Protein AF-A0A139SQ33-F1 (afdb_monomer_lite)

Organism: NCBI:txid1548207

InterPro domains:
  IPR006597 Sel1-like repeat [PF08238] (18-48)
  IPR006597 Sel1-like repeat [PF08238] (69-92)
  IPR006597 Sel1-like repeat [PF08238] (93-125)
  IPR006597 Sel1-like repeat [SM00671] (14-50)
  IPR006597 Sel1-like repeat [SM00671] (52-92)
  IPR006597 Sel1-like repeat [SM00671] (93-128)
  IPR011990 Tetratricopeptide-like helical domain superfamily [G3DSA:1.25.40.10] (5-143)
  IPR050767 Sel1/AlgK [PTHR11102] (9-126)

pLDDT: mean 74.11, std 20.35, range [30.14, 95.94]

Foldseek 3Di:
DDPPPLVPPDPPALVSLVVVLVCQVVPPPPDDDDPVVNLVSLCCSCPVHVDLVSLQVLLLVLLVCLLVVPPPQLVSQLSSLVSLVSNLVVLDLVSLQVNLLCLCVVRSHDNDNVSSVVSNVSSVVSPNDDDPVNSVVVCVVAPSSRDDSVPVVPPD

Radius of gyration: 16.53 Å; chains: 1; bounding box: 53×35×36 Å

Secondary structure (DSSP, 8-state):
-----GGGSS-SSHHHHHHHHHHHHS-TTT----HHHHHHHHHHHHHHS--HHHHHHHHHHHHHHHHTT-S-HHHHHHHHHHHHHHHHHTT-HHHHHHHHHHHHTTSSS---HHHHHHHHHHHHHTT----HHHHHHHHHHS-GGG--SSSTT---

Sequence (156 aa):
MLEQDPAKADNGTGKGFYRLGEFFENGLDSLKPDLREAIHWYRKAATQHNHLHAQLTLGLIYLAEVKRGVTGSASNYAEAARWLRKAADQGHPEAQVLLAVMHLEGLGVRESESEAEAWLEKANQDGLAVSKDALRERLQITPFRDWDFAQWRVWR

Structure (mmCIF, N/CA/C/O backbone):
data_AF-A0A139SQ33-F1
#
_entry.id   AF-A0A139SQ33-F1
#
loop_
_atom_site.group_PDB
_atom_site.id
_atom_site.type_symbol
_atom_site.label_atom_id
_atom_site.label_alt_id
_atom_site.label_comp_id
_atom_site.label_asym_id
_atom_site.label_entity_id
_atom_site.label_seq_id
_atom_site.pdbx_PDB_ins_code
_atom_site.Cartn_x
_atom_site.Cartn_y
_atom_site.Cartn_z
_atom_site.occupancy
_atom_site.B_iso_or_equiv
_atom_site.auth_seq_id
_atom_site.auth_comp_id
_atom_site.auth_asym_id
_atom_site.auth_atom_id
_atom_site.pdbx_PDB_model_num
ATOM 1 N N . MET A 1 1 ? 37.160 -10.752 -21.288 1.00 33.88 1 MET A N 1
ATOM 2 C CA . MET A 1 1 ? 36.526 -9.826 -20.331 1.00 33.88 1 MET A CA 1
ATOM 3 C C . MET A 1 1 ? 35.030 -10.040 -20.488 1.00 33.88 1 MET A C 1
ATOM 5 O O . MET A 1 1 ? 34.465 -9.584 -21.466 1.00 33.88 1 MET A O 1
ATOM 9 N N . LEU A 1 2 ? 34.463 -10.940 -19.682 1.00 34.47 2 LEU A N 1
ATOM 10 C CA . LEU A 1 2 ? 33.071 -11.377 -19.808 1.00 34.47 2 LEU A CA 1
ATOM 11 C C . LEU A 1 2 ? 32.197 -10.364 -19.070 1.00 34.47 2 LEU A C 1
ATOM 13 O O . LEU A 1 2 ? 32.254 -10.303 -17.844 1.00 34.47 2 LEU A O 1
ATOM 17 N N . 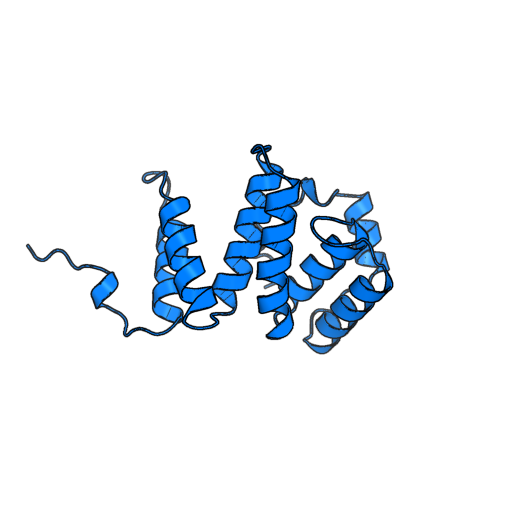GLU A 1 3 ? 31.428 -9.572 -19.815 1.00 39.34 3 GLU A N 1
ATOM 18 C CA . GLU A 1 3 ? 30.254 -8.878 -19.289 1.00 39.34 3 GLU A CA 1
ATOM 19 C C . GLU A 1 3 ? 29.314 -9.949 -18.724 1.00 39.34 3 GLU A C 1
ATOM 21 O O . GLU A 1 3 ? 28.663 -10.688 -19.465 1.00 39.34 3 GLU A O 1
ATOM 26 N N . GLN A 1 4 ? 29.318 -10.116 -17.400 1.00 36.12 4 GLN A N 1
ATOM 27 C CA . GLN A 1 4 ? 28.342 -10.963 -16.731 1.00 36.12 4 GLN A CA 1
ATOM 28 C C . GLN A 1 4 ? 27.029 -10.195 -16.695 1.00 36.12 4 GLN A C 1
ATOM 30 O O . GLN A 1 4 ? 26.745 -9.466 -15.753 1.00 36.12 4 GLN A O 1
ATOM 35 N N . ASP A 1 5 ? 26.274 -10.330 -17.780 1.00 42.00 5 ASP A N 1
ATOM 36 C CA . ASP A 1 5 ? 24.894 -9.888 -17.896 1.00 42.00 5 ASP A CA 1
ATOM 37 C C . ASP A 1 5 ? 24.080 -10.469 -16.718 1.00 42.00 5 ASP A C 1
ATOM 39 O O . ASP A 1 5 ? 23.868 -11.690 -16.667 1.00 42.00 5 ASP A O 1
ATOM 43 N N . PRO A 1 6 ? 23.643 -9.650 -15.740 1.00 43.59 6 PRO A N 1
ATOM 44 C CA . PRO A 1 6 ? 22.887 -10.137 -14.588 1.00 43.59 6 PRO A CA 1
ATOM 45 C C . PRO A 1 6 ? 21.528 -10.727 -15.001 1.00 43.59 6 PRO A C 1
ATOM 47 O O . PRO A 1 6 ? 20.922 -11.453 -14.213 1.00 43.59 6 PRO A O 1
ATOM 50 N N . ALA A 1 7 ? 21.077 -10.506 -16.247 1.00 39.41 7 ALA A N 1
ATOM 51 C CA . ALA A 1 7 ? 19.903 -11.162 -16.818 1.00 39.41 7 ALA A CA 1
ATOM 52 C C . ALA A 1 7 ? 20.102 -12.667 -17.082 1.00 39.41 7 ALA A C 1
ATOM 54 O O . ALA A 1 7 ? 19.120 -13.393 -17.247 1.00 39.41 7 ALA A O 1
ATOM 55 N N . LYS A 1 8 ? 21.348 -13.163 -17.114 1.00 40.50 8 LYS A N 1
ATOM 56 C CA . LYS A 1 8 ? 21.648 -14.586 -17.354 1.00 40.50 8 LYS A CA 1
ATOM 57 C C . LYS A 1 8 ? 21.809 -15.430 -16.091 1.00 40.50 8 LYS A C 1
ATOM 59 O O . LYS A 1 8 ? 21.908 -16.649 -16.215 1.00 40.50 8 LYS A O 1
ATOM 64 N N . ALA A 1 9 ? 21.840 -14.829 -14.903 1.00 39.28 9 ALA A N 1
ATOM 65 C CA . ALA A 1 9 ? 22.221 -15.553 -13.690 1.00 39.28 9 ALA A CA 1
ATOM 66 C C . ALA A 1 9 ? 21.063 -16.199 -12.909 1.00 39.28 9 ALA A C 1
ATOM 68 O O . ALA A 1 9 ? 21.339 -16.999 -12.021 1.00 39.28 9 ALA A O 1
ATOM 69 N N . ASP A 1 10 ? 19.790 -15.916 -13.206 1.00 40.25 10 ASP A N 1
ATOM 70 C CA . ASP A 1 10 ? 18.694 -16.532 -12.445 1.00 40.25 10 ASP A CA 1
ATOM 71 C C . ASP A 1 10 ? 17.456 -16.766 -13.322 1.00 40.25 10 ASP A C 1
ATOM 73 O O . ASP A 1 10 ? 16.781 -15.833 -13.760 1.00 40.25 10 ASP A O 1
ATOM 77 N N . ASN A 1 11 ? 17.207 -18.048 -13.604 1.00 38.88 11 ASN A N 1
ATOM 78 C CA . ASN A 1 11 ? 16.076 -18.607 -14.346 1.00 38.88 11 ASN A CA 1
ATOM 79 C C . ASN A 1 11 ? 14.791 -17.807 -14.119 1.00 38.88 11 ASN A C 1
ATOM 81 O O . ASN A 1 11 ? 14.435 -17.621 -12.961 1.00 38.88 11 ASN A O 1
ATOM 85 N N . GLY A 1 12 ? 14.100 -17.411 -15.199 1.00 43.16 12 GLY A N 1
ATOM 86 C CA . GLY A 1 12 ? 12.843 -16.637 -15.300 1.00 43.16 12 GLY A CA 1
ATOM 87 C C . GLY A 1 12 ? 11.750 -16.867 -14.241 1.00 43.16 12 GLY A C 1
ATOM 88 O O . GLY A 1 12 ? 10.622 -17.234 -14.556 1.00 43.16 12 GLY A O 1
ATOM 89 N N . THR A 1 13 ? 12.075 -16.596 -12.986 1.00 43.56 13 THR A N 1
ATOM 90 C CA . THR A 1 13 ? 11.257 -16.760 -11.790 1.00 43.56 13 THR A CA 1
ATOM 91 C C . THR A 1 13 ? 11.201 -15.389 -11.128 1.00 43.56 13 THR A C 1
ATOM 93 O O . THR A 1 13 ? 12.203 -14.676 -11.107 1.00 43.56 13 THR A O 1
ATOM 96 N N . GLY A 1 14 ? 10.057 -14.994 -10.563 1.00 45.03 14 GLY A N 1
ATOM 97 C CA . GLY A 1 14 ? 9.850 -13.632 -10.042 1.00 45.03 14 GLY A CA 1
ATOM 98 C C . GLY A 1 14 ? 10.897 -13.133 -9.024 1.00 45.03 14 GLY A C 1
ATOM 99 O O . GLY A 1 14 ? 11.076 -11.925 -8.891 1.00 45.03 14 GLY A O 1
ATOM 100 N N . LYS A 1 15 ? 11.667 -14.039 -8.403 1.00 44.00 15 LYS A N 1
ATOM 101 C CA . LYS A 1 15 ? 12.825 -13.731 -7.546 1.00 44.00 15 LYS A CA 1
ATOM 102 C C . LYS A 1 15 ? 13.975 -13.021 -8.281 1.00 44.00 15 LYS A C 1
ATOM 104 O O . LYS A 1 15 ? 14.611 -12.158 -7.686 1.00 44.00 15 LYS A O 1
ATOM 109 N N . GLY A 1 16 ? 14.224 -13.337 -9.555 1.00 45.81 16 GLY A N 1
ATOM 110 C CA . GLY A 1 16 ? 15.268 -12.687 -10.361 1.00 45.81 16 GLY A CA 1
ATOM 111 C C . GLY A 1 16 ? 14.925 -11.230 -10.677 1.00 45.81 16 GLY A C 1
ATOM 112 O O . GLY A 1 16 ? 15.758 -10.342 -10.525 1.00 45.81 16 GLY A O 1
ATOM 113 N N . PHE A 1 17 ? 13.658 -10.955 -11.001 1.00 49.19 17 PHE A N 1
ATOM 114 C CA . PHE A 1 17 ? 13.188 -9.585 -11.221 1.00 49.19 17 PHE A CA 1
ATOM 115 C C . PHE A 1 17 ? 13.076 -8.768 -9.928 1.00 49.19 17 PHE A C 1
ATOM 117 O O . PHE A 1 17 ? 13.302 -7.563 -9.954 1.00 49.19 17 PHE A O 1
ATOM 124 N N . TYR A 1 18 ? 12.777 -9.414 -8.797 1.00 49.72 18 TYR A N 1
ATOM 125 C CA . TYR A 1 18 ? 12.839 -8.780 -7.480 1.00 49.72 18 TYR A CA 1
ATOM 126 C C . TYR A 1 18 ? 14.266 -8.365 -7.109 1.00 49.72 18 TYR A C 1
ATOM 128 O O . TYR A 1 18 ? 14.468 -7.221 -6.722 1.00 49.72 18 TYR A O 1
ATOM 136 N N . ARG A 1 19 ? 15.264 -9.238 -7.318 1.00 50.50 19 ARG A N 1
ATOM 137 C CA . ARG A 1 19 ? 16.676 -8.879 -7.107 1.00 50.50 19 ARG A CA 1
ATOM 138 C C . ARG A 1 19 ? 17.162 -7.795 -8.061 1.00 50.50 19 ARG A C 1
ATOM 140 O O . ARG A 1 19 ? 17.966 -6.980 -7.643 1.00 50.50 19 ARG A O 1
ATOM 147 N N . LEU A 1 20 ? 16.681 -7.751 -9.307 1.00 48.12 20 LEU A N 1
ATOM 148 C CA . LEU A 1 20 ? 16.969 -6.635 -10.222 1.00 48.12 20 LEU A CA 1
ATOM 149 C C . LEU A 1 20 ? 16.395 -5.321 -9.683 1.00 48.12 20 LEU A C 1
ATOM 151 O O . LEU A 1 20 ? 17.072 -4.300 -9.680 1.00 48.12 20 LEU A O 1
ATOM 155 N N . GLY A 1 21 ? 15.177 -5.365 -9.158 1.00 51.50 21 GLY A N 1
ATOM 156 C CA . GLY A 1 21 ? 14.569 -4.251 -8.455 1.00 51.50 21 GLY A CA 1
ATOM 157 C C . GLY A 1 21 ? 15.358 -3.779 -7.228 1.00 51.50 21 GLY A C 1
ATOM 158 O O . GLY A 1 21 ? 15.663 -2.594 -7.117 1.00 51.50 21 GLY A O 1
ATOM 159 N N . GLU A 1 22 ? 15.749 -4.706 -6.349 1.00 51.41 22 GLU A N 1
ATOM 160 C CA . GLU A 1 22 ? 16.613 -4.432 -5.192 1.00 51.41 22 GLU A CA 1
ATOM 161 C C . GLU A 1 22 ? 18.012 -3.956 -5.605 1.00 51.41 22 GLU A C 1
ATOM 163 O O . GLU A 1 22 ? 18.629 -3.176 -4.888 1.00 51.41 22 GLU A O 1
ATOM 168 N N . PHE A 1 23 ? 18.530 -4.408 -6.747 1.00 45.62 23 PHE A N 1
ATOM 169 C CA . PHE A 1 23 ? 19.819 -3.987 -7.293 1.00 45.62 23 PHE A CA 1
ATOM 170 C C . PHE A 1 23 ? 19.785 -2.520 -7.743 1.00 45.62 23 PHE A C 1
ATOM 172 O O . PHE A 1 23 ? 20.746 -1.790 -7.515 1.00 45.62 23 PHE A O 1
ATOM 179 N N . PHE A 1 24 ? 18.661 -2.058 -8.300 1.00 43.31 24 PHE A N 1
ATOM 180 C CA . PHE A 1 24 ? 18.456 -0.642 -8.617 1.00 43.31 24 PHE A CA 1
ATOM 181 C C . PHE A 1 24 ? 18.056 0.202 -7.392 1.00 43.31 24 PHE A C 1
ATOM 183 O O . PHE A 1 24 ? 18.358 1.393 -7.361 1.00 43.31 24 PHE A O 1
ATOM 190 N N . GLU A 1 25 ? 17.423 -0.391 -6.373 1.00 42.22 25 GLU A N 1
ATOM 191 C CA . GLU A 1 25 ? 17.067 0.281 -5.110 1.00 42.22 25 GLU A CA 1
ATOM 192 C C . GLU A 1 25 ? 18.274 0.457 -4.166 1.00 42.22 25 GLU A C 1
ATOM 194 O O . GLU A 1 25 ? 18.426 1.511 -3.552 1.00 42.22 25 GLU A O 1
ATOM 199 N N . ASN A 1 26 ? 19.167 -0.538 -4.080 1.00 41.38 26 ASN A N 1
ATOM 200 C CA . ASN A 1 26 ? 20.345 -0.543 -3.197 1.00 41.38 26 ASN A CA 1
ATOM 201 C C . ASN A 1 26 ? 21.640 -0.057 -3.891 1.00 41.38 26 ASN A C 1
ATOM 203 O O . ASN A 1 26 ? 22.734 -0.196 -3.337 1.00 41.38 26 ASN A O 1
ATOM 207 N N . GLY A 1 27 ? 21.542 0.525 -5.092 1.00 38.06 27 GLY A N 1
ATOM 208 C CA . GLY A 1 27 ? 22.647 1.152 -5.822 1.00 38.06 27 GLY A CA 1
ATOM 209 C C . GLY A 1 27 ? 23.137 2.455 -5.174 1.00 38.0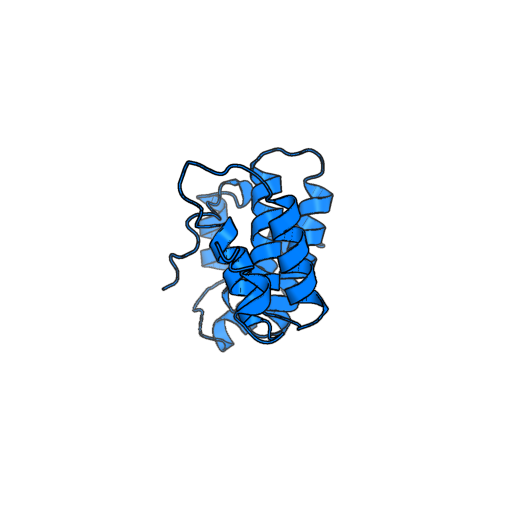6 27 GLY A C 1
ATOM 210 O O . GLY A 1 27 ? 22.883 3.541 -5.686 1.00 38.06 27 GLY A O 1
ATOM 211 N N . LEU A 1 28 ? 23.833 2.315 -4.041 1.00 35.62 28 LEU A N 1
ATOM 212 C CA . LEU A 1 28 ? 24.775 3.238 -3.391 1.00 35.62 28 LEU A CA 1
ATOM 213 C C . LEU A 1 28 ? 25.203 4.456 -4.231 1.00 35.62 28 LEU A C 1
ATOM 215 O O . LEU A 1 28 ? 26.054 4.310 -5.104 1.00 35.62 28 LEU A O 1
ATOM 219 N N . ASP A 1 29 ? 24.663 5.639 -3.913 1.00 37.31 29 ASP A N 1
ATOM 220 C CA . ASP A 1 29 ? 25.238 7.005 -4.037 1.00 37.31 29 ASP A CA 1
ATOM 221 C C . ASP A 1 29 ? 25.994 7.426 -5.326 1.00 37.31 29 ASP A C 1
ATOM 223 O O . ASP A 1 29 ? 26.532 8.527 -5.414 1.00 37.31 29 ASP A O 1
ATOM 227 N N . SER A 1 30 ? 25.994 6.596 -6.369 1.00 35.41 30 SER A N 1
ATOM 228 C CA . SER A 1 30 ? 26.862 6.718 -7.551 1.00 35.41 30 SER A CA 1
ATOM 229 C C . SER A 1 30 ? 26.102 6.518 -8.865 1.00 35.41 30 SER A C 1
ATOM 231 O O . SER A 1 30 ? 26.634 6.814 -9.929 1.00 35.41 30 SER A O 1
ATOM 233 N N . LEU A 1 31 ? 24.860 6.020 -8.812 1.00 38.72 31 LEU A N 1
ATOM 234 C CA . LEU A 1 31 ? 24.058 5.652 -9.985 1.00 38.72 31 LEU A CA 1
ATOM 235 C C . LEU A 1 31 ? 22.580 6.052 -9.808 1.00 38.72 31 LEU A C 1
ATOM 237 O O . LEU A 1 31 ? 21.664 5.240 -9.871 1.00 38.72 31 LEU A O 1
ATOM 241 N N . LYS A 1 32 ? 22.319 7.349 -9.631 1.00 47.41 32 LYS A N 1
ATOM 242 C CA . LYS A 1 32 ? 21.073 7.941 -10.158 1.00 47.41 32 LYS A CA 1
ATOM 243 C C . LYS A 1 32 ? 21.170 7.863 -11.699 1.00 47.41 32 LYS A C 1
ATOM 245 O O . LYS A 1 32 ? 22.249 8.198 -12.180 1.00 47.41 32 LYS A O 1
ATOM 250 N N . PRO A 1 33 ? 20.129 7.614 -12.520 1.00 49.19 33 PRO A N 1
ATOM 251 C CA . PRO A 1 33 ? 18.777 7.128 -12.241 1.00 49.19 33 PRO A CA 1
ATOM 252 C C . PRO A 1 33 ? 18.201 6.255 -13.388 1.00 49.19 33 PRO A C 1
ATOM 254 O O . PRO A 1 33 ? 18.030 6.740 -14.503 1.00 49.19 33 PRO A O 1
ATOM 257 N N . ASP A 1 34 ? 17.716 5.045 -13.126 1.00 64.50 34 ASP A N 1
ATOM 258 C CA . ASP A 1 34 ? 16.653 4.538 -14.003 1.00 64.50 34 ASP A CA 1
ATOM 259 C C . ASP A 1 34 ? 15.533 3.891 -13.207 1.00 64.50 34 ASP A C 1
ATOM 261 O O . ASP A 1 34 ? 15.205 2.717 -13.323 1.00 64.50 34 ASP A O 1
ATOM 265 N N . LEU A 1 35 ? 14.913 4.718 -12.358 1.00 68.12 35 LEU A N 1
ATOM 266 C CA . LEU A 1 35 ? 13.642 4.386 -11.721 1.00 68.12 35 LEU A CA 1
ATOM 267 C C . LEU A 1 35 ? 12.613 3.932 -12.771 1.00 68.12 35 LEU A C 1
ATOM 269 O O . LEU A 1 35 ? 11.777 3.091 -12.465 1.00 68.12 35 LEU A O 1
ATOM 273 N N . ARG A 1 36 ? 12.687 4.437 -14.013 1.00 73.31 36 ARG A N 1
ATOM 274 C CA . ARG A 1 36 ? 11.813 3.985 -15.102 1.00 73.31 36 ARG A CA 1
ATOM 275 C C . ARG A 1 36 ? 12.144 2.559 -15.525 1.00 73.31 36 ARG A C 1
ATOM 277 O O . ARG A 1 36 ? 11.218 1.766 -15.669 1.00 73.31 36 ARG A O 1
ATOM 284 N N . GLU A 1 37 ? 13.422 2.219 -15.651 1.00 73.56 37 GLU A N 1
ATOM 285 C CA . GLU A 1 37 ? 13.870 0.846 -15.911 1.00 73.56 37 GLU A CA 1
ATOM 286 C C . GLU A 1 37 ? 13.514 -0.100 -14.750 1.00 73.56 37 GLU A C 1
ATOM 288 O O . GLU A 1 37 ? 12.980 -1.188 -14.963 1.00 73.56 37 GLU A O 1
ATOM 293 N N . ALA A 1 38 ? 13.690 0.329 -13.498 1.00 73.50 38 ALA A N 1
ATOM 294 C CA . ALA A 1 38 ? 13.267 -0.445 -12.332 1.00 73.50 38 ALA A CA 1
ATOM 295 C C . ALA A 1 38 ? 11.743 -0.674 -12.331 1.00 73.50 38 ALA A C 1
ATOM 297 O O . ALA A 1 38 ? 11.286 -1.807 -12.174 1.00 73.50 38 ALA A O 1
ATOM 298 N N . ILE A 1 39 ? 10.940 0.369 -12.587 1.00 80.31 39 ILE A N 1
ATOM 299 C CA . ILE A 1 39 ? 9.482 0.256 -12.759 1.00 80.31 39 ILE A CA 1
ATOM 300 C C . ILE A 1 39 ? 9.148 -0.696 -13.913 1.00 80.31 39 ILE A C 1
ATOM 302 O O . ILE A 1 39 ? 8.203 -1.478 -13.792 1.00 80.31 39 ILE A O 1
ATOM 306 N N . HIS A 1 40 ? 9.900 -0.667 -15.016 1.00 81.19 40 HIS A N 1
ATOM 307 C CA . HIS A 1 40 ? 9.711 -1.577 -16.144 1.00 81.19 40 HIS A CA 1
ATOM 308 C C . HIS A 1 40 ? 9.868 -3.041 -15.709 1.00 81.19 40 HIS A C 1
ATOM 310 O O . HIS A 1 40 ? 8.956 -3.851 -15.918 1.00 81.19 40 HIS A O 1
ATOM 316 N N . TRP A 1 41 ? 10.968 -3.376 -15.029 1.00 77.62 41 TRP A N 1
ATOM 317 C CA . TRP A 1 41 ? 11.226 -4.735 -14.548 1.00 77.62 41 TRP A CA 1
ATOM 318 C C . TRP A 1 41 ? 10.255 -5.171 -13.452 1.00 77.62 41 TRP A C 1
ATOM 320 O O . TRP A 1 41 ? 9.728 -6.287 -13.513 1.00 77.62 41 TRP A O 1
ATOM 330 N N . TYR A 1 42 ? 9.922 -4.289 -12.507 1.00 79.75 42 TYR A N 1
ATOM 331 C CA . TYR A 1 42 ? 8.902 -4.572 -11.502 1.00 79.75 42 TYR A CA 1
ATOM 332 C C . TYR A 1 42 ? 7.532 -4.811 -12.136 1.00 79.75 42 TYR A C 1
ATOM 334 O O . TYR A 1 42 ? 6.853 -5.767 -11.766 1.00 79.75 42 TYR A O 1
ATOM 342 N N . ARG A 1 43 ? 7.125 -4.014 -13.136 1.00 85.44 43 ARG A N 1
ATOM 343 C CA . ARG A 1 43 ? 5.870 -4.237 -13.874 1.00 85.44 43 ARG A CA 1
ATOM 344 C C . ARG A 1 43 ? 5.882 -5.588 -14.563 1.00 85.44 43 ARG A C 1
ATOM 346 O O . ARG A 1 43 ? 4.883 -6.304 -14.493 1.00 85.44 43 ARG A O 1
ATOM 353 N N . LYS A 1 44 ? 6.994 -5.971 -15.187 1.00 84.81 44 LYS A N 1
ATOM 354 C CA . LYS A 1 44 ? 7.137 -7.288 -15.814 1.00 84.81 44 LYS A CA 1
ATOM 355 C C . LYS A 1 44 ? 6.982 -8.413 -14.788 1.00 84.81 44 LYS A C 1
ATOM 357 O O . LYS A 1 44 ? 6.159 -9.300 -14.987 1.00 84.81 44 LYS A O 1
ATOM 362 N N . ALA A 1 45 ? 7.662 -8.326 -13.647 1.00 81.50 45 ALA A N 1
ATOM 363 C CA . ALA A 1 45 ? 7.549 -9.298 -12.557 1.00 81.50 45 ALA A CA 1
ATOM 364 C C . ALA A 1 45 ? 6.123 -9.394 -11.993 1.00 81.50 45 ALA A C 1
ATOM 366 O O . ALA A 1 45 ? 5.573 -10.482 -11.812 1.00 81.50 45 ALA A O 1
ATOM 367 N N . ALA A 1 46 ? 5.509 -8.240 -11.748 1.00 85.44 46 ALA A N 1
ATOM 368 C CA . ALA A 1 46 ? 4.182 -8.115 -11.172 1.00 85.44 46 ALA A CA 1
ATOM 369 C C . ALA A 1 46 ? 3.069 -8.594 -12.119 1.00 85.44 46 ALA A C 1
ATOM 371 O O . ALA A 1 46 ? 2.032 -9.053 -11.642 1.00 85.44 46 ALA A O 1
ATOM 372 N N . THR A 1 47 ? 3.259 -8.477 -13.440 1.00 87.50 47 THR A N 1
ATOM 373 C CA . THR A 1 47 ? 2.255 -8.858 -14.454 1.00 87.50 47 THR A CA 1
ATOM 374 C C . THR A 1 47 ? 2.452 -10.262 -15.004 1.00 87.50 47 THR A C 1
ATOM 376 O O . THR A 1 47 ? 1.476 -10.991 -15.122 1.00 87.50 47 THR A O 1
ATOM 379 N N . GLN A 1 48 ? 3.684 -10.654 -15.330 1.00 84.56 48 GLN A N 1
ATOM 380 C CA . GLN A 1 48 ? 3.973 -11.937 -15.978 1.00 84.56 48 GLN A CA 1
ATOM 381 C C . GLN A 1 48 ? 4.124 -13.079 -14.971 1.00 84.56 48 GLN A C 1
ATOM 383 O O . GLN A 1 48 ? 3.833 -14.224 -15.297 1.00 84.56 48 GLN A O 1
ATOM 388 N N . HIS A 1 49 ? 4.548 -12.769 -13.744 1.00 83.06 49 HIS A N 1
ATOM 389 C CA . HIS A 1 49 ? 4.828 -13.770 -12.711 1.00 83.06 49 HIS A CA 1
ATOM 390 C C . HIS A 1 49 ? 3.997 -13.576 -11.441 1.00 83.06 49 HIS A C 1
ATOM 392 O O . HIS A 1 49 ? 4.253 -14.249 -10.447 1.00 83.06 49 HIS A O 1
ATOM 398 N N . ASN A 1 50 ? 3.039 -12.640 -11.458 1.00 84.69 50 ASN A N 1
ATOM 399 C CA . ASN A 1 50 ? 2.212 -12.276 -10.306 1.00 84.69 50 ASN A CA 1
ATOM 400 C C . ASN A 1 50 ? 3.035 -12.017 -9.024 1.00 84.69 50 ASN A C 1
ATOM 402 O O . ASN A 1 50 ? 2.599 -12.334 -7.923 1.00 84.69 50 ASN A O 1
ATOM 406 N N . HIS A 1 51 ? 4.254 -11.483 -9.155 1.00 84.62 51 HIS A N 1
ATOM 407 C CA . HIS A 1 51 ? 5.192 -11.441 -8.035 1.00 84.62 51 HIS A CA 1
ATOM 408 C C . HIS A 1 51 ? 4.737 -10.454 -6.950 1.00 84.62 51 HIS A C 1
ATOM 410 O O . HIS A 1 51 ? 4.759 -9.240 -7.171 1.00 84.62 51 HIS A O 1
ATOM 416 N N . LEU A 1 52 ? 4.378 -10.977 -5.773 1.00 84.75 52 LEU A N 1
ATOM 417 C CA . LEU A 1 52 ? 3.830 -10.222 -4.640 1.00 84.75 52 LEU A CA 1
ATOM 418 C C . LEU A 1 52 ? 4.683 -9.000 -4.275 1.00 84.75 52 LEU A C 1
ATOM 420 O O . LEU A 1 52 ? 4.181 -7.879 -4.261 1.00 84.75 52 LEU A O 1
ATOM 424 N N . HIS A 1 53 ? 5.994 -9.179 -4.073 1.00 79.00 53 HIS A N 1
ATOM 425 C CA . HIS A 1 53 ? 6.838 -8.057 -3.654 1.00 79.00 53 HIS A CA 1
ATOM 426 C C . HIS A 1 53 ? 7.003 -7.017 -4.761 1.00 79.00 53 HIS A C 1
ATOM 428 O O . HIS A 1 53 ? 7.133 -5.840 -4.469 1.00 79.00 53 HIS A O 1
ATOM 434 N N . ALA A 1 54 ? 6.931 -7.414 -6.037 1.00 82.88 54 ALA A N 1
ATOM 435 C CA . ALA A 1 54 ? 7.015 -6.445 -7.128 1.00 82.88 54 ALA A CA 1
ATOM 436 C C . ALA A 1 54 ? 5.745 -5.585 -7.202 1.00 82.88 54 ALA A C 1
ATOM 438 O O . ALA A 1 54 ? 5.817 -4.396 -7.497 1.00 82.88 54 ALA A O 1
ATOM 439 N N . GLN A 1 55 ? 4.583 -6.174 -6.905 1.00 88.62 55 GLN A N 1
ATOM 440 C CA . GLN A 1 55 ? 3.323 -5.441 -6.793 1.00 88.62 55 GLN A CA 1
ATOM 441 C C . GLN A 1 55 ? 3.355 -4.471 -5.608 1.00 88.62 55 GLN A C 1
ATOM 443 O O . GLN A 1 55 ? 3.028 -3.300 -5.782 1.00 88.62 55 GLN A O 1
ATOM 448 N N . LEU A 1 56 ? 3.822 -4.920 -4.440 1.00 84.25 56 LEU A N 1
ATOM 449 C CA . LEU A 1 56 ? 4.006 -4.051 -3.277 1.00 84.25 56 LEU A CA 1
ATOM 450 C C . LEU A 1 56 ? 4.946 -2.880 -3.596 1.00 84.25 56 LEU A C 1
ATOM 452 O O . LEU A 1 56 ? 4.574 -1.724 -3.398 1.00 84.25 56 LEU A O 1
ATOM 456 N N . THR A 1 57 ? 6.126 -3.163 -4.152 1.00 83.12 57 THR A N 1
ATOM 457 C CA . THR A 1 57 ? 7.123 -2.137 -4.469 1.00 83.12 57 THR A CA 1
ATOM 458 C C . THR A 1 57 ? 6.608 -1.130 -5.496 1.00 83.12 57 THR A C 1
ATOM 460 O O . THR A 1 57 ? 6.813 0.066 -5.316 1.00 83.12 57 THR A O 1
ATOM 463 N N . LEU A 1 58 ? 5.878 -1.560 -6.533 1.00 86.50 58 LEU A N 1
ATOM 464 C CA . LEU A 1 58 ? 5.233 -0.624 -7.466 1.00 86.50 58 LEU A CA 1
ATOM 465 C C . LEU A 1 58 ? 4.235 0.292 -6.757 1.00 86.50 58 LEU A C 1
ATOM 467 O O . LEU A 1 58 ? 4.223 1.492 -7.022 1.00 86.50 58 LEU A O 1
ATOM 471 N N . GLY A 1 59 ? 3.433 -0.259 -5.843 1.00 87.81 59 GLY A N 1
ATOM 472 C CA . GLY A 1 59 ? 2.523 0.516 -5.005 1.00 87.81 59 GLY A CA 1
ATOM 473 C C . GLY A 1 59 ? 3.247 1.621 -4.235 1.00 87.81 59 GLY A C 1
ATOM 474 O O . GLY A 1 59 ? 2.871 2.790 -4.319 1.00 87.81 59 GLY A O 1
ATOM 475 N N . LEU A 1 60 ? 4.334 1.260 -3.551 1.00 84.38 60 LEU A N 1
ATOM 476 C CA . LEU A 1 60 ? 5.156 2.185 -2.769 1.00 84.38 60 LEU A CA 1
ATOM 477 C C . LEU A 1 60 ? 5.860 3.238 -3.633 1.00 84.38 60 LEU A C 1
ATOM 479 O O . LEU A 1 60 ? 5.905 4.405 -3.246 1.00 84.38 60 LEU A O 1
ATOM 483 N N . ILE A 1 61 ? 6.364 2.864 -4.815 1.00 83.00 61 ILE A N 1
ATOM 484 C CA . ILE A 1 61 ? 6.984 3.807 -5.757 1.00 83.00 61 ILE A CA 1
ATOM 485 C C . ILE A 1 61 ? 5.977 4.885 -6.161 1.00 83.00 61 ILE A C 1
ATOM 487 O O . ILE A 1 61 ? 6.288 6.071 -6.060 1.00 83.00 61 ILE A O 1
ATOM 491 N N . TYR A 1 62 ? 4.761 4.499 -6.555 1.00 85.69 62 TYR A N 1
ATOM 492 C CA . TYR A 1 62 ? 3.737 5.469 -6.941 1.00 85.69 62 TYR A CA 1
ATOM 493 C C . TYR A 1 62 ? 3.317 6.373 -5.775 1.00 85.69 62 TYR A C 1
ATOM 495 O O . TYR A 1 62 ? 3.148 7.576 -5.975 1.00 85.69 62 TYR A O 1
ATOM 503 N N . LEU A 1 63 ? 3.221 5.845 -4.548 1.00 82.38 63 LEU A N 1
ATOM 504 C CA . LEU A 1 63 ? 2.981 6.660 -3.348 1.00 82.38 63 LEU A CA 1
ATOM 505 C C . LEU A 1 63 ? 4.118 7.661 -3.086 1.00 82.38 63 LEU A C 1
ATOM 507 O O . LEU A 1 63 ? 3.867 8.831 -2.786 1.00 82.38 63 LEU A O 1
ATOM 511 N N . ALA A 1 64 ? 5.370 7.235 -3.254 1.00 79.50 64 ALA A N 1
ATOM 512 C CA . ALA A 1 64 ? 6.532 8.103 -3.107 1.00 79.50 64 ALA A CA 1
ATOM 513 C C . ALA A 1 64 ? 6.578 9.199 -4.187 1.00 79.50 64 ALA A C 1
ATOM 515 O O . ALA A 1 64 ? 6.938 10.340 -3.888 1.00 79.50 64 ALA A O 1
ATOM 516 N N . GLU A 1 65 ? 6.177 8.902 -5.428 1.00 77.75 65 GLU A N 1
ATOM 517 C CA . GLU A 1 65 ? 6.070 9.908 -6.493 1.00 77.75 65 GLU A CA 1
ATOM 518 C C . GLU A 1 65 ? 5.031 10.988 -6.169 1.00 77.75 65 GLU A C 1
ATOM 520 O O . GLU A 1 65 ? 5.275 12.163 -6.458 1.00 77.75 65 GLU A O 1
ATOM 525 N N . VAL A 1 66 ? 3.923 10.633 -5.501 1.00 75.88 66 VAL A N 1
ATOM 526 C CA . VAL A 1 66 ? 2.961 11.630 -5.008 1.00 75.88 66 VAL A CA 1
ATOM 527 C C . VAL A 1 66 ? 3.607 12.569 -3.988 1.00 75.88 66 VAL A C 1
ATOM 529 O O . VAL A 1 66 ? 3.477 13.788 -4.112 1.00 75.88 66 VAL A O 1
ATOM 532 N N . LYS A 1 67 ? 4.342 12.024 -3.011 1.00 71.25 67 LYS A N 1
ATOM 533 C CA . LYS A 1 67 ? 5.023 12.815 -1.970 1.00 71.25 67 LYS A CA 1
ATOM 534 C C . LYS A 1 67 ? 6.045 13.796 -2.549 1.00 71.25 67 LYS A C 1
ATOM 536 O O . LYS A 1 67 ? 6.215 14.894 -2.030 1.00 71.25 67 LYS A O 1
ATOM 541 N N . ARG A 1 68 ? 6.707 13.431 -3.651 1.00 71.06 68 ARG A N 1
ATOM 542 C CA . ARG A 1 68 ? 7.688 14.290 -4.341 1.00 71.06 68 ARG A CA 1
ATOM 543 C C . ARG A 1 68 ? 7.054 15.461 -5.103 1.00 71.06 68 ARG A C 1
ATOM 545 O O . ARG A 1 68 ? 7.789 16.234 -5.711 1.00 71.06 68 ARG A O 1
ATOM 552 N N . GLY A 1 69 ? 5.725 15.601 -5.083 1.00 63.88 69 GLY A N 1
ATOM 553 C CA . GLY A 1 69 ? 5.016 16.690 -5.758 1.00 63.88 69 GLY A CA 1
ATOM 554 C C . GLY A 1 69 ? 5.056 16.585 -7.283 1.00 63.88 69 GLY A C 1
ATOM 555 O O . GLY A 1 69 ? 4.882 17.589 -7.971 1.00 63.88 69 GLY A O 1
ATOM 556 N N . VAL A 1 70 ? 5.308 15.386 -7.822 1.00 61.31 70 VAL A N 1
ATOM 557 C CA . VAL A 1 70 ? 5.290 15.151 -9.269 1.00 61.31 70 VAL A CA 1
ATOM 558 C C . VAL A 1 70 ? 3.857 15.353 -9.773 1.00 61.31 70 VAL A C 1
ATOM 560 O O . VAL A 1 70 ? 2.904 14.835 -9.190 1.00 61.31 70 VAL A O 1
ATOM 563 N N . THR A 1 71 ? 3.690 16.126 -10.848 1.00 52.41 71 THR A N 1
ATOM 564 C CA . THR A 1 71 ? 2.392 16.365 -11.493 1.00 52.41 71 THR A CA 1
ATOM 565 C C . THR A 1 71 ? 1.692 15.040 -11.815 1.00 52.41 71 THR A C 1
ATOM 567 O O . THR A 1 71 ? 2.277 14.163 -12.442 1.00 52.41 71 THR A O 1
ATOM 570 N N . GLY A 1 72 ? 0.427 14.895 -11.398 1.00 62.50 72 GLY A N 1
ATOM 571 C CA . GLY A 1 72 ? -0.354 13.666 -11.611 1.00 62.50 72 GLY A CA 1
ATOM 572 C C . GLY A 1 72 ? -0.682 12.861 -10.349 1.00 62.50 72 GLY A C 1
ATOM 573 O O . GLY A 1 72 ? -1.031 11.689 -10.465 1.00 62.50 72 GLY A O 1
ATOM 574 N N . SER A 1 73 ? -0.632 13.468 -9.156 1.00 68.75 73 SER A N 1
ATOM 575 C CA . SER A 1 73 ? -0.862 12.795 -7.866 1.00 68.75 73 SER A CA 1
ATOM 576 C C . SER A 1 73 ? -2.110 11.904 -7.818 1.00 68.75 73 SER A C 1
ATOM 578 O O . SER A 1 73 ? -2.046 10.803 -7.285 1.00 68.75 73 SER A O 1
ATOM 580 N N . ALA A 1 74 ? -3.226 12.321 -8.427 1.00 77.38 74 ALA A N 1
ATOM 581 C CA . ALA A 1 74 ? -4.441 11.501 -8.491 1.00 77.38 74 ALA A CA 1
ATOM 582 C C . ALA A 1 74 ? -4.252 10.212 -9.319 1.00 77.38 74 ALA A C 1
ATOM 584 O O . ALA A 1 74 ? -4.701 9.143 -8.913 1.00 77.38 74 ALA A O 1
ATOM 585 N N . SER A 1 75 ? -3.543 10.296 -10.450 1.00 84.31 75 SER A N 1
ATOM 586 C CA . SER A 1 75 ? -3.215 9.131 -11.283 1.00 84.31 75 SER A CA 1
ATOM 587 C C . SER A 1 75 ? -2.227 8.200 -10.580 1.00 84.31 75 SER A C 1
ATOM 589 O O . SER A 1 75 ? -2.350 6.982 -10.685 1.00 84.31 75 SER A O 1
ATOM 591 N N . ASN A 1 76 ? -1.269 8.763 -9.842 1.00 86.88 76 ASN A N 1
ATOM 592 C CA . ASN A 1 76 ? -0.295 7.981 -9.086 1.00 86.88 76 ASN A CA 1
ATOM 593 C C . ASN A 1 76 ? -0.949 7.270 -7.899 1.00 86.88 76 ASN A C 1
ATOM 595 O O . ASN A 1 76 ? -0.684 6.091 -7.692 1.00 86.88 76 ASN A O 1
ATOM 599 N N . TYR A 1 77 ? -1.872 7.914 -7.176 1.00 89.94 77 TYR A N 1
ATOM 600 C CA . TYR A 1 77 ? -2.665 7.217 -6.162 1.00 89.94 77 TYR A CA 1
ATOM 601 C C . TYR A 1 77 ? -3.500 6.082 -6.767 1.00 89.94 77 TYR A C 1
ATOM 603 O O . TYR A 1 77 ? -3.562 5.001 -6.189 1.00 89.94 77 TYR A O 1
ATOM 611 N N . ALA A 1 78 ? -4.107 6.278 -7.940 1.00 92.44 78 ALA A N 1
ATOM 612 C CA . ALA A 1 78 ? -4.879 5.220 -8.593 1.00 92.44 78 ALA A CA 1
ATOM 613 C C . ALA A 1 78 ? -3.999 4.021 -9.002 1.00 92.44 78 ALA A C 1
ATOM 615 O O . ALA A 1 78 ? -4.374 2.866 -8.785 1.00 92.44 78 ALA A O 1
ATOM 616 N N . GLU A 1 79 ? -2.803 4.267 -9.547 1.00 92.00 79 GLU A N 1
ATOM 617 C CA . GLU A 1 79 ? -1.843 3.196 -9.844 1.00 92.00 79 GLU A CA 1
ATOM 618 C C . GLU A 1 79 ? -1.328 2.524 -8.567 1.00 92.00 79 GLU A C 1
ATOM 620 O O . GLU A 1 79 ? -1.280 1.294 -8.514 1.00 92.00 79 GLU A O 1
ATOM 625 N N . ALA A 1 80 ? -1.020 3.291 -7.518 1.00 91.31 80 ALA A N 1
ATOM 626 C CA . ALA A 1 80 ? -0.633 2.743 -6.223 1.00 91.31 80 ALA A CA 1
ATOM 627 C C . ALA A 1 80 ? -1.708 1.795 -5.677 1.00 91.31 80 ALA A C 1
ATOM 629 O O . ALA A 1 80 ? -1.407 0.641 -5.373 1.00 91.31 80 ALA A O 1
ATOM 630 N N . ALA A 1 81 ? -2.970 2.233 -5.648 1.00 94.81 81 ALA A N 1
ATOM 631 C CA . ALA A 1 81 ? -4.093 1.422 -5.187 1.00 94.81 81 ALA A CA 1
ATOM 632 C C . ALA A 1 81 ? -4.239 0.137 -6.001 1.00 94.81 81 ALA A C 1
ATOM 634 O O . ALA A 1 81 ? -4.470 -0.935 -5.446 1.00 94.81 81 ALA A O 1
ATOM 635 N N . ARG A 1 82 ? -4.074 0.220 -7.324 1.00 95.44 82 ARG A N 1
ATOM 636 C CA . ARG A 1 82 ? -4.156 -0.941 -8.213 1.00 95.44 82 ARG A CA 1
ATOM 637 C C . ARG A 1 82 ? -3.082 -1.980 -7.898 1.00 95.44 82 ARG A C 1
ATOM 639 O O . ARG A 1 82 ? -3.384 -3.174 -7.895 1.00 95.44 82 ARG A O 1
ATOM 646 N N . TRP A 1 83 ? -1.839 -1.557 -7.683 1.00 94.00 83 TRP A N 1
ATOM 647 C CA . TRP A 1 83 ? -0.744 -2.480 -7.381 1.00 94.00 83 TRP A CA 1
ATOM 648 C C . TRP A 1 83 ? -0.835 -3.040 -5.966 1.00 94.00 83 TRP A C 1
ATOM 650 O O . TRP A 1 83 ? -0.692 -4.249 -5.788 1.00 94.00 83 TRP A O 1
ATOM 660 N N . LEU A 1 84 ? -1.170 -2.194 -4.992 1.00 92.12 84 LEU A N 1
ATOM 661 C CA . LEU A 1 84 ? -1.399 -2.618 -3.616 1.00 92.12 84 LEU A CA 1
ATOM 662 C C . LEU A 1 84 ? -2.557 -3.604 -3.527 1.00 92.12 84 LEU A C 1
ATOM 664 O O . LEU A 1 84 ? -2.412 -4.610 -2.845 1.00 92.12 84 LEU A O 1
ATOM 668 N N . ARG A 1 85 ? -3.659 -3.392 -4.264 1.00 95.69 85 ARG A N 1
ATOM 669 C CA . ARG A 1 85 ? -4.795 -4.330 -4.303 1.00 95.69 85 ARG A CA 1
ATOM 670 C C . ARG A 1 85 ? -4.365 -5.723 -4.721 1.00 95.69 85 ARG A C 1
ATOM 672 O O . ARG A 1 85 ? -4.687 -6.677 -4.031 1.00 95.69 85 ARG A O 1
ATOM 679 N N . LYS A 1 86 ? -3.542 -5.840 -5.763 1.00 94.50 86 LYS A N 1
ATOM 680 C CA . LYS A 1 86 ? -3.012 -7.144 -6.180 1.00 94.50 86 LYS A CA 1
ATOM 681 C C . LYS A 1 86 ? -2.139 -7.800 -5.107 1.00 94.50 86 LYS A C 1
ATOM 683 O O . LYS A 1 86 ? -2.249 -9.003 -4.903 1.00 94.50 86 LYS A O 1
ATOM 688 N N . ALA A 1 87 ? -1.294 -7.031 -4.418 1.00 91.00 87 ALA A N 1
ATOM 689 C CA . ALA A 1 87 ? -0.469 -7.564 -3.333 1.00 91.00 87 ALA A CA 1
ATOM 690 C C . ALA A 1 87 ? -1.319 -7.972 -2.113 1.00 91.00 87 ALA A C 1
ATOM 692 O O . ALA A 1 87 ? -1.067 -9.001 -1.493 1.00 91.00 87 ALA A O 1
ATOM 693 N N . ALA A 1 88 ? -2.355 -7.196 -1.798 1.00 92.94 88 ALA A N 1
ATOM 694 C CA . ALA A 1 88 ? -3.286 -7.455 -0.708 1.00 92.94 88 ALA A CA 1
ATOM 695 C C . ALA A 1 88 ? -4.195 -8.661 -0.975 1.00 92.94 88 ALA A C 1
ATOM 697 O O . ALA A 1 88 ? -4.444 -9.446 -0.062 1.00 92.94 88 ALA A O 1
ATOM 698 N N . ASP A 1 89 ? -4.633 -8.844 -2.224 1.00 94.25 89 ASP A N 1
ATOM 699 C CA . ASP A 1 89 ? -5.371 -10.026 -2.685 1.00 94.25 89 ASP A CA 1
ATOM 700 C C . ASP A 1 89 ? -4.526 -11.307 -2.579 1.00 94.25 89 ASP A C 1
ATOM 702 O O . ASP A 1 89 ? -5.073 -12.398 -2.441 1.00 94.25 89 ASP A O 1
ATOM 706 N N . GLN A 1 90 ? -3.194 -11.183 -2.607 1.00 90.19 90 GLN A N 1
ATOM 707 C CA . GLN A 1 90 ? -2.261 -12.283 -2.339 1.00 90.19 90 GLN A CA 1
ATOM 708 C C . GLN A 1 90 ? -1.944 -12.482 -0.846 1.00 90.19 90 GLN A C 1
ATOM 710 O O . GLN A 1 90 ? -1.094 -13.308 -0.521 1.00 90.19 90 GLN A O 1
ATOM 715 N N . GLY A 1 91 ? -2.597 -11.742 0.056 1.00 89.69 91 GLY A N 1
ATOM 716 C CA . GLY A 1 91 ? -2.420 -11.894 1.502 1.00 89.69 91 GLY A CA 1
ATOM 717 C C . GLY A 1 91 ? -1.240 -11.116 2.085 1.00 89.69 91 GLY A C 1
ATOM 718 O O . GLY A 1 91 ? -0.723 -11.502 3.125 1.00 89.69 91 GLY A O 1
ATOM 719 N N . HIS A 1 92 ? -0.745 -10.059 1.422 1.00 87.38 92 HIS A N 1
ATOM 720 C CA . HIS A 1 92 ? 0.311 -9.231 2.014 1.00 87.38 92 HIS A CA 1
ATOM 721 C C . HIS A 1 92 ? -0.272 -8.252 3.054 1.00 87.38 92 HIS A C 1
ATOM 723 O O . HIS A 1 92 ? -0.930 -7.285 2.643 1.00 87.38 92 HIS A O 1
ATOM 729 N N . PRO A 1 93 ? 0.010 -8.406 4.364 1.00 86.00 93 PRO A N 1
ATOM 730 C CA . PRO A 1 93 ? -0.687 -7.650 5.412 1.00 86.00 93 PRO A CA 1
ATOM 731 C C . PRO A 1 93 ? -0.445 -6.143 5.320 1.00 86.00 93 PRO A C 1
ATOM 733 O O . PRO A 1 93 ? -1.353 -5.326 5.457 1.00 86.00 93 PRO A O 1
ATOM 736 N N . GLU A 1 94 ? 0.782 -5.748 4.989 1.00 84.44 94 GLU A N 1
ATOM 737 C CA . GLU A 1 94 ? 1.122 -4.337 4.819 1.00 84.44 94 GLU A CA 1
ATOM 738 C C . GLU A 1 94 ? 0.379 -3.707 3.628 1.00 84.44 94 GLU A C 1
ATOM 740 O O . GLU A 1 94 ? -0.066 -2.561 3.695 1.00 84.44 94 GLU A O 1
ATOM 745 N N . ALA A 1 95 ? 0.185 -4.459 2.535 1.00 88.94 95 ALA A N 1
ATOM 746 C CA . ALA A 1 95 ? -0.535 -3.943 1.370 1.00 88.94 95 ALA A CA 1
ATOM 747 C C . ALA A 1 95 ? -2.021 -3.741 1.690 1.00 88.94 95 ALA A C 1
ATOM 749 O O . ALA A 1 95 ? -2.628 -2.774 1.226 1.00 88.94 95 ALA A O 1
ATOM 750 N N . GLN A 1 96 ? -2.586 -4.627 2.515 1.00 93.38 96 GLN A N 1
ATOM 751 C CA . GLN A 1 96 ? -3.950 -4.517 3.023 1.00 93.38 96 GLN A CA 1
ATOM 752 C C . GLN A 1 96 ? -4.109 -3.262 3.895 1.00 93.38 96 GLN A C 1
ATOM 754 O O . GLN A 1 96 ? -5.051 -2.499 3.691 1.00 93.38 96 GLN A O 1
ATOM 759 N N . VA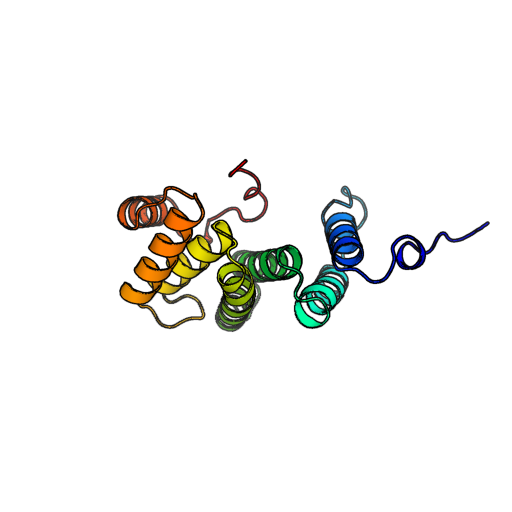L A 1 97 ? -3.150 -2.963 4.780 1.00 91.19 97 VAL A N 1
ATOM 760 C CA . VAL A 1 97 ? -3.173 -1.721 5.578 1.00 91.19 97 VAL A CA 1
ATOM 761 C C . VAL A 1 97 ? -3.074 -0.476 4.709 1.00 91.19 97 VAL A C 1
ATOM 763 O O . VAL A 1 97 ? -3.825 0.473 4.925 1.00 91.19 97 VAL A O 1
ATOM 766 N N . LEU A 1 98 ? -2.197 -0.458 3.701 1.00 90.94 98 LEU A N 1
ATOM 767 C CA . LEU A 1 98 ? -2.107 0.697 2.803 1.00 90.94 98 LEU A CA 1
ATOM 768 C C . LEU A 1 98 ? -3.400 0.912 2.016 1.00 90.94 98 LEU A C 1
ATOM 770 O O . LEU A 1 98 ? -3.845 2.049 1.902 1.00 90.94 98 LEU A O 1
ATOM 774 N N . LEU A 1 99 ? -4.043 -0.150 1.524 1.00 94.12 99 LEU A N 1
ATOM 775 C CA . LEU A 1 99 ? -5.365 -0.031 0.901 1.00 94.12 99 LEU A CA 1
ATOM 776 C C . LEU A 1 99 ? -6.412 0.498 1.866 1.00 94.12 99 LEU A C 1
ATOM 778 O O . LEU A 1 99 ? -7.227 1.323 1.461 1.00 94.12 99 LEU A O 1
ATOM 782 N N . ALA A 1 100 ? -6.386 0.052 3.122 1.00 94.19 100 ALA A N 1
ATOM 783 C CA . ALA A 1 100 ? -7.294 0.565 4.132 1.00 94.19 100 ALA A CA 1
ATOM 784 C C . ALA A 1 100 ? -7.113 2.075 4.320 1.00 94.19 100 ALA A C 1
ATOM 786 O O . ALA A 1 100 ? -8.095 2.810 4.281 1.00 94.19 100 ALA A O 1
ATOM 787 N N . VAL A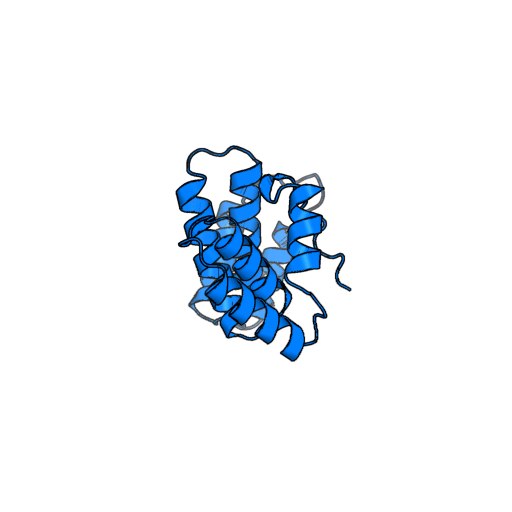 1 101 ? -5.870 2.561 4.416 1.00 92.38 101 VAL A N 1
ATOM 788 C CA . VAL A 1 101 ? -5.587 4.006 4.471 1.00 92.38 101 VAL A CA 1
ATOM 789 C C . VAL A 1 101 ? -6.097 4.725 3.223 1.00 92.38 101 VAL A C 1
ATOM 791 O O . VAL A 1 101 ? -6.747 5.760 3.331 1.00 92.38 101 VAL A O 1
ATOM 794 N N . MET A 1 102 ? -5.849 4.172 2.035 1.00 92.56 102 MET A N 1
ATOM 795 C CA . MET A 1 102 ? -6.297 4.781 0.780 1.00 92.56 102 MET A CA 1
ATOM 796 C C . MET A 1 102 ? -7.825 4.861 0.688 1.00 92.56 102 MET A C 1
ATOM 798 O O . MET A 1 102 ? -8.345 5.839 0.155 1.00 92.56 102 MET A O 1
ATOM 802 N N . HIS A 1 103 ? -8.546 3.882 1.240 1.00 94.81 103 HIS A N 1
ATOM 803 C CA . HIS A 1 103 ? -10.003 3.914 1.358 1.00 94.81 103 HIS A CA 1
ATOM 804 C C . HIS A 1 103 ? -10.509 4.860 2.452 1.00 94.81 103 HIS A C 1
ATOM 806 O O . HIS A 1 103 ? -11.571 5.444 2.265 1.00 94.81 103 HIS A O 1
ATOM 812 N N . LEU A 1 104 ? -9.782 5.053 3.555 1.00 91.94 104 LEU A N 1
ATOM 813 C CA . LEU A 1 104 ? -10.147 6.040 4.580 1.00 91.94 104 LEU A CA 1
ATOM 814 C C . LEU A 1 104 ? -9.995 7.479 4.078 1.00 91.94 104 LEU A C 1
ATOM 816 O O . LEU A 1 104 ? -10.809 8.325 4.416 1.00 91.94 104 LEU A O 1
ATOM 820 N N . GLU A 1 105 ? -8.973 7.739 3.266 1.00 89.25 105 GLU A N 1
ATOM 821 C CA . GLU A 1 105 ? -8.614 9.087 2.807 1.00 89.25 105 GLU A CA 1
ATOM 822 C C . GLU A 1 105 ? -9.090 9.386 1.367 1.00 89.25 105 GLU A C 1
ATOM 824 O O . GLU A 1 105 ? -8.830 10.462 0.830 1.00 89.25 105 GLU A O 1
ATOM 829 N N . GLY A 1 106 ? -9.736 8.426 0.691 1.00 91.31 106 GLY A N 1
ATOM 830 C CA . GLY A 1 106 ? -10.199 8.581 -0.697 1.00 91.31 106 GLY A CA 1
ATOM 831 C C . GLY A 1 106 ? -9.072 8.775 -1.724 1.00 91.31 106 GLY A C 1
ATOM 832 O O . GLY A 1 106 ? -9.236 9.464 -2.734 1.00 91.31 106 GLY A O 1
ATOM 833 N N . LEU A 1 107 ? -7.897 8.192 -1.478 1.00 89.69 107 LEU A N 1
ATOM 834 C CA . LEU A 1 107 ? -6.692 8.413 -2.279 1.00 89.69 107 LEU A CA 1
ATOM 835 C C . LEU A 1 107 ? -6.624 7.426 -3.440 1.00 89.69 107 LEU A C 1
ATOM 837 O O . LEU A 1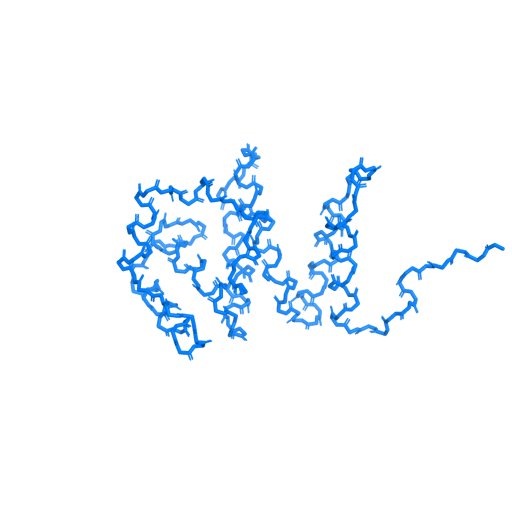 107 ? -6.244 6.274 -3.267 1.00 89.69 107 LEU A O 1
ATOM 841 N N . GLY A 1 108 ? -6.989 7.867 -4.646 1.00 87.56 108 GLY A N 1
ATOM 842 C CA . GLY A 1 108 ? -6.939 7.023 -5.853 1.00 87.56 108 GLY A CA 1
ATOM 843 C C . GLY A 1 108 ? -7.969 5.889 -5.883 1.00 87.56 108 GLY A C 1
ATOM 844 O O . GLY A 1 108 ? -8.037 5.142 -6.857 1.00 87.56 108 GLY A O 1
ATOM 845 N N . VAL A 1 109 ? -8.789 5.791 -4.839 1.00 92.88 109 VAL A N 1
ATOM 846 C CA . VAL A 1 109 ? -9.958 4.923 -4.701 1.00 92.88 109 VAL A CA 1
ATOM 847 C C . VAL A 1 109 ? -11.101 5.737 -4.113 1.00 92.88 109 VAL A C 1
ATOM 849 O O . VAL A 1 109 ? -10.899 6.820 -3.568 1.00 92.88 109 VAL A O 1
ATOM 852 N N . ARG A 1 110 ? -12.321 5.210 -4.212 1.00 93.00 110 ARG A N 1
ATOM 853 C CA . ARG A 1 110 ? -13.462 5.809 -3.527 1.00 93.00 110 ARG A CA 1
ATOM 854 C C . ARG A 1 110 ? -13.279 5.678 -2.016 1.00 93.00 110 ARG A C 1
ATOM 856 O O . ARG A 1 110 ? -13.005 4.580 -1.523 1.00 93.00 110 ARG A O 1
ATOM 863 N N . GLU A 1 111 ? -13.498 6.785 -1.316 1.00 93.81 111 GLU A N 1
ATOM 864 C CA . GLU A 1 111 ? -13.555 6.806 0.140 1.00 93.81 111 GLU A CA 1
ATOM 865 C C . GLU A 1 111 ? -14.648 5.850 0.641 1.00 93.81 111 GLU A C 1
ATOM 867 O O . GLU A 1 111 ? -15.797 5.895 0.181 1.00 93.81 111 GLU A O 1
ATOM 872 N N . SER A 1 112 ? -14.275 4.928 1.524 1.00 95.94 112 SER A N 1
ATOM 873 C CA . SER A 1 112 ? -15.180 3.932 2.087 1.00 95.94 112 SER A CA 1
ATOM 874 C C . SER A 1 112 ? -14.608 3.360 3.377 1.00 95.94 112 SER A C 1
ATOM 876 O O . SER A 1 112 ? -13.642 2.598 3.364 1.00 95.94 112 SER A O 1
ATOM 878 N N . GLU A 1 113 ? -15.257 3.672 4.498 1.00 92.75 113 GLU A N 1
ATOM 879 C CA . GLU A 1 113 ? -14.904 3.062 5.782 1.00 92.75 113 GLU A CA 1
ATOM 880 C C . GLU A 1 113 ? -15.095 1.546 5.774 1.00 92.75 113 GLU A C 1
ATOM 882 O O . GLU A 1 113 ? -14.252 0.829 6.298 1.00 92.75 113 GLU A O 1
ATOM 887 N N . SER A 1 114 ? -16.165 1.053 5.146 1.00 94.69 114 SER A N 1
ATOM 888 C CA . SER A 1 114 ? -16.466 -0.381 5.104 1.00 94.69 114 SER A CA 1
ATOM 889 C C . SER A 1 114 ? -15.406 -1.177 4.341 1.00 94.69 114 SER A C 1
ATOM 891 O O . SER A 1 114 ? -15.019 -2.257 4.777 1.00 94.69 114 SER A O 1
ATOM 893 N N . GLU A 1 115 ? -14.895 -0.648 3.223 1.00 94.44 115 GLU A N 1
ATOM 894 C CA . GLU A 1 115 ? -13.770 -1.279 2.517 1.00 94.44 115 GLU A CA 1
ATOM 895 C C . GLU A 1 115 ? -12.497 -1.234 3.365 1.00 94.44 115 GLU A C 1
ATOM 897 O O . GLU A 1 115 ? -11.775 -2.226 3.435 1.00 94.44 115 GLU A O 1
ATOM 902 N N . ALA A 1 116 ? -12.221 -0.112 4.037 1.00 94.06 116 ALA A N 1
ATOM 903 C CA . ALA A 1 116 ? -11.055 -0.007 4.904 1.00 94.06 116 ALA A CA 1
ATOM 904 C C . ALA A 1 116 ? -11.096 -1.018 6.058 1.00 94.06 116 ALA A C 1
ATOM 906 O O . ALA A 1 116 ? -10.097 -1.682 6.321 1.00 94.06 116 ALA A O 1
ATOM 907 N N . GLU A 1 117 ? -12.249 -1.184 6.706 1.00 94.12 117 GLU A N 1
ATOM 908 C CA . GLU A 1 117 ? -12.457 -2.193 7.748 1.00 94.12 117 GLU A CA 1
ATOM 909 C C . GLU A 1 117 ? -12.247 -3.608 7.220 1.00 94.12 117 GLU A C 1
ATOM 911 O O . GLU A 1 117 ? -11.515 -4.374 7.840 1.00 94.12 117 GLU A O 1
ATOM 916 N N . ALA A 1 118 ? -12.803 -3.935 6.051 1.00 95.19 118 ALA A N 1
ATOM 917 C CA . ALA A 1 118 ? -12.625 -5.249 5.441 1.00 95.19 118 ALA A CA 1
ATOM 918 C C . ALA A 1 118 ? -11.144 -5.561 5.153 1.00 95.19 118 ALA A C 1
ATOM 920 O O . ALA A 1 118 ? -10.695 -6.694 5.333 1.00 95.19 118 ALA A O 1
ATOM 921 N N . TRP A 1 119 ? -10.361 -4.565 4.726 1.00 95.12 119 TRP A N 1
ATOM 922 C CA . TRP A 1 119 ? -8.921 -4.735 4.526 1.00 95.12 119 TRP A CA 1
ATOM 923 C C . TRP A 1 119 ? -8.145 -4.857 5.840 1.00 95.12 119 TRP A C 1
ATOM 925 O O . TRP A 1 119 ? -7.236 -5.680 5.920 1.00 95.12 119 TRP A O 1
ATOM 935 N N . LEU A 1 120 ? -8.502 -4.096 6.877 1.00 92.69 120 LEU A N 1
ATOM 936 C CA . LEU A 1 120 ? -7.875 -4.220 8.199 1.00 92.69 120 LEU A CA 1
ATOM 937 C C . LEU A 1 120 ? -8.217 -5.548 8.871 1.00 92.69 120 LEU A C 1
ATOM 939 O O . LEU A 1 120 ? -7.369 -6.128 9.541 1.00 92.69 120 LEU A O 1
ATOM 943 N N . GLU A 1 121 ? -9.431 -6.060 8.688 1.00 93.69 121 GLU A N 1
ATOM 944 C CA . GLU A 1 121 ? -9.814 -7.376 9.189 1.00 93.69 121 GLU A CA 1
ATOM 945 C C . GLU A 1 121 ? -8.956 -8.471 8.549 1.00 93.69 121 GLU A C 1
ATOM 947 O O . GLU A 1 121 ? -8.401 -9.303 9.265 1.00 93.69 121 GLU A O 1
ATOM 952 N N . LYS A 1 122 ? -8.753 -8.416 7.226 1.00 92.69 122 LYS A N 1
ATOM 953 C CA . LYS A 1 122 ? -7.812 -9.309 6.532 1.00 92.69 122 LYS A CA 1
ATOM 954 C C . LYS A 1 122 ? -6.385 -9.169 7.066 1.00 92.69 122 LYS A C 1
ATOM 956 O O . LYS A 1 122 ? -5.765 -10.179 7.371 1.00 92.69 122 LYS A O 1
ATOM 961 N N . ALA A 1 123 ? -5.906 -7.942 7.285 1.00 89.75 123 ALA A N 1
ATOM 962 C CA . ALA A 1 123 ? -4.568 -7.709 7.839 1.00 89.75 123 ALA A CA 1
ATOM 963 C C . ALA A 1 123 ? -4.397 -8.333 9.228 1.00 89.75 123 ALA A C 1
ATOM 965 O O . ALA A 1 123 ? -3.370 -8.952 9.499 1.00 89.75 123 ALA A O 1
ATOM 966 N N . ASN A 1 124 ? -5.424 -8.240 10.077 1.00 90.38 124 ASN A N 1
ATOM 967 C CA . ASN A 1 124 ? -5.438 -8.884 11.387 1.00 90.38 124 ASN A CA 1
ATOM 968 C C . ASN A 1 124 ? -5.458 -10.417 11.282 1.00 90.38 124 ASN A C 1
ATOM 970 O O . ASN A 1 124 ? -4.765 -11.084 12.050 1.00 90.38 124 ASN A O 1
ATOM 974 N N . GLN A 1 125 ? -6.220 -10.977 10.336 1.00 91.44 125 GLN A N 1
ATOM 975 C CA . GLN A 1 125 ? -6.235 -12.421 10.063 1.00 91.44 125 GLN A CA 1
ATOM 976 C C . GLN A 1 125 ? -4.865 -12.918 9.580 1.00 91.44 125 GLN A C 1
ATOM 978 O O . GLN A 1 125 ? -4.418 -13.981 10.009 1.00 91.44 125 GLN A O 1
ATOM 983 N N . ASP A 1 126 ? -4.171 -12.114 8.774 1.00 84.12 126 ASP A N 1
ATOM 984 C CA . ASP A 1 126 ? -2.828 -12.401 8.264 1.00 84.12 126 ASP A CA 1
ATOM 985 C C . ASP A 1 126 ? -1.704 -12.001 9.255 1.00 84.12 126 ASP A C 1
ATOM 987 O O . ASP A 1 126 ? -0.518 -12.038 8.920 1.00 84.12 126 ASP A O 1
ATOM 991 N N . GLY A 1 127 ? -2.058 -11.663 10.505 1.00 81.38 127 GLY A N 1
ATOM 992 C CA . GLY A 1 127 ? -1.135 -11.522 11.638 1.00 81.38 127 GLY A CA 1
ATOM 993 C C . GLY A 1 127 ? -0.645 -10.102 11.941 1.00 81.38 127 GLY A C 1
ATOM 994 O O . GLY A 1 127 ? 0.128 -9.915 12.882 1.00 81.38 127 GLY A O 1
ATOM 995 N N . LEU A 1 128 ? -1.095 -9.093 11.196 1.00 77.62 128 LEU A N 1
ATOM 996 C CA . LEU A 1 128 ? -0.767 -7.692 11.445 1.00 77.62 128 LEU A CA 1
ATOM 997 C C . LEU A 1 128 ? -1.831 -7.081 12.365 1.00 77.62 128 LEU A C 1
ATOM 999 O O . LEU A 1 128 ? -2.895 -6.671 11.913 1.00 77.62 128 LEU A O 1
ATOM 1003 N N . ALA A 1 129 ? -1.549 -7.047 13.671 1.00 82.94 129 ALA A N 1
ATOM 1004 C CA . ALA A 1 129 ? -2.456 -6.505 14.683 1.00 82.94 129 ALA A CA 1
ATOM 1005 C C . ALA A 1 129 ? -2.597 -4.978 14.542 1.00 82.94 129 ALA A C 1
ATOM 1007 O O . ALA A 1 129 ? -1.790 -4.209 15.069 1.00 82.94 129 ALA A O 1
ATOM 1008 N N . VAL A 1 130 ? -3.627 -4.533 13.825 1.00 83.94 130 VAL A N 1
ATOM 1009 C CA . VAL A 1 130 ? -3.895 -3.120 13.543 1.00 83.94 130 VAL A CA 1
ATOM 1010 C C . VAL A 1 130 ? -5.388 -2.825 13.662 1.00 83.94 130 VAL A C 1
ATOM 1012 O O . VAL A 1 130 ? -6.232 -3.516 13.093 1.00 83.94 130 VAL A O 1
ATOM 1015 N N . SER A 1 131 ? -5.735 -1.775 14.404 1.00 85.62 131 SER A N 1
ATOM 1016 C CA . SER A 1 131 ? -7.116 -1.301 14.513 1.00 85.62 131 SER A CA 1
ATOM 1017 C C . SER A 1 131 ? -7.341 -0.060 13.651 1.00 85.62 131 SER A C 1
ATOM 1019 O O . SER A 1 131 ? -6.425 0.736 13.422 1.00 85.62 131 SER A O 1
ATOM 1021 N N . LYS A 1 132 ? -8.585 0.129 13.192 1.00 87.56 132 LYS A N 1
ATOM 1022 C CA . LYS A 1 132 ? -8.990 1.330 12.445 1.00 87.56 132 LYS A CA 1
ATOM 1023 C C . LYS A 1 132 ? -8.739 2.602 13.255 1.00 87.56 132 LYS A C 1
ATOM 1025 O O . LYS A 1 132 ? -8.261 3.588 12.703 1.00 87.56 132 LYS A O 1
ATOM 1030 N N . ASP A 1 133 ? -9.023 2.567 14.553 1.00 86.88 133 ASP A N 1
ATOM 1031 C CA . ASP A 1 133 ? -8.860 3.727 15.429 1.00 86.88 133 ASP A CA 1
ATOM 1032 C C . ASP A 1 133 ? -7.384 4.090 15.611 1.00 86.88 133 ASP A C 1
ATOM 1034 O O . ASP A 1 133 ? -7.021 5.245 15.410 1.00 86.88 133 ASP A O 1
ATOM 1038 N N . ALA A 1 134 ? -6.506 3.105 15.837 1.00 85.62 134 ALA A N 1
ATOM 1039 C CA . ALA A 1 134 ? -5.064 3.350 15.908 1.00 85.62 134 ALA A CA 1
ATOM 1040 C C . ALA A 1 134 ? -4.514 3.906 14.583 1.00 85.62 134 ALA A C 1
ATOM 1042 O O . ALA A 1 134 ? -3.643 4.778 14.568 1.00 85.62 134 ALA A O 1
ATOM 1043 N N . LEU A 1 135 ? -5.042 3.427 13.452 1.00 86.31 135 LEU A N 1
ATOM 1044 C CA . LEU A 1 135 ? -4.678 3.939 12.136 1.00 86.31 135 LEU A CA 1
ATOM 1045 C C . LEU A 1 135 ? -5.132 5.394 11.949 1.00 86.31 135 LEU A C 1
ATOM 1047 O O . LEU A 1 135 ? -4.359 6.214 11.458 1.00 86.31 135 LEU A O 1
ATOM 1051 N N . ARG A 1 136 ? -6.350 5.736 12.381 1.00 87.19 136 ARG A N 1
ATOM 1052 C CA . ARG A 1 136 ? -6.887 7.105 12.343 1.00 87.19 136 ARG A CA 1
ATOM 1053 C C . ARG A 1 136 ? -6.109 8.059 13.233 1.00 87.19 136 ARG A C 1
ATOM 1055 O O . ARG A 1 136 ? -5.751 9.142 12.782 1.00 87.19 136 ARG A O 1
ATOM 1062 N N . GLU A 1 137 ? -5.809 7.657 14.461 1.00 87.31 137 GLU A N 1
ATOM 1063 C CA . GLU A 1 137 ? -4.968 8.436 15.372 1.00 87.31 137 GLU A CA 1
ATOM 1064 C C . GLU A 1 137 ? -3.597 8.707 14.746 1.00 87.31 137 GLU A C 1
ATOM 1066 O O . GLU A 1 137 ? -3.119 9.843 14.735 1.00 87.31 137 GLU A O 1
ATOM 1071 N N . ARG A 1 138 ? -2.991 7.691 14.120 1.00 86.06 138 ARG A N 1
ATOM 1072 C CA . ARG A 1 138 ? -1.728 7.863 13.398 1.00 86.06 138 ARG A CA 1
ATOM 1073 C C . ARG A 1 138 ? -1.849 8.854 12.242 1.00 86.06 138 ARG A C 1
ATOM 1075 O O . ARG A 1 138 ? -0.940 9.661 12.065 1.00 86.06 138 ARG A O 1
ATOM 1082 N N . LEU A 1 139 ? -2.936 8.813 11.474 1.00 85.88 139 LEU A N 1
ATOM 1083 C CA . LEU A 1 139 ? -3.182 9.747 10.368 1.00 85.88 139 LEU A CA 1
ATOM 1084 C C . LEU A 1 139 ? -3.397 11.190 10.849 1.00 85.88 139 LEU A C 1
ATOM 1086 O O . LEU A 1 139 ? -2.989 12.121 10.157 1.00 85.88 139 LEU A O 1
ATOM 1090 N N . GLN A 1 140 ? -3.961 11.384 12.046 1.00 87.31 140 GLN A N 1
ATOM 1091 C CA . GLN A 1 140 ? -4.074 12.706 12.675 1.00 87.31 140 GLN A CA 1
ATOM 1092 C C . GLN A 1 140 ? -2.711 13.266 13.099 1.00 87.31 140 GLN A C 1
ATOM 1094 O O . GLN A 1 140 ? -2.465 14.462 12.952 1.00 87.31 140 GLN A O 1
ATOM 1099 N N . ILE A 1 141 ? -1.821 12.412 13.618 1.00 87.25 141 ILE A N 1
ATOM 1100 C CA . ILE A 1 141 ? -0.471 12.810 14.048 1.00 87.25 141 ILE A CA 1
ATOM 1101 C C . ILE A 1 141 ? 0.445 13.030 12.841 1.00 87.25 141 ILE A C 1
ATOM 1103 O O . ILE A 1 141 ? 1.239 13.969 12.808 1.00 87.25 141 ILE A O 1
ATOM 1107 N N . THR A 1 142 ? 0.379 12.144 11.849 1.00 83.12 142 THR A N 1
ATOM 1108 C CA . THR A 1 142 ? 1.198 12.199 10.638 1.00 83.12 142 THR A CA 1
ATOM 1109 C C . THR A 1 142 ? 0.318 11.899 9.426 1.00 83.12 142 THR A C 1
ATOM 1111 O O . THR A 1 142 ? 0.026 10.724 9.161 1.00 83.12 142 THR A O 1
ATOM 1114 N N . PRO A 1 143 ? -0.078 12.937 8.664 1.00 84.19 143 PRO A N 1
ATOM 1115 C CA . PRO A 1 143 ? -0.880 12.775 7.460 1.00 84.19 143 PRO A CA 1
ATOM 1116 C C . PRO A 1 143 ? -0.229 11.794 6.487 1.00 84.19 143 PRO A C 1
ATOM 1118 O O . PRO A 1 143 ? 0.995 11.763 6.353 1.00 84.19 143 PRO A O 1
ATOM 1121 N N . PHE A 1 144 ? -1.032 11.019 5.757 1.00 81.88 144 PHE A N 1
ATOM 1122 C CA . PHE A 1 144 ? -0.515 9.963 4.877 1.00 81.88 144 PHE A CA 1
ATOM 1123 C C . PHE A 1 144 ? 0.509 10.459 3.842 1.00 81.88 144 PHE A C 1
ATOM 1125 O O . PHE A 1 144 ? 1.483 9.775 3.541 1.00 81.88 144 PHE A O 1
ATOM 1132 N N . ARG A 1 145 ? 0.341 11.687 3.335 1.00 76.38 145 ARG A N 1
ATOM 1133 C CA . ARG A 1 145 ? 1.301 12.330 2.417 1.00 76.38 145 ARG A CA 1
ATOM 1134 C C . ARG A 1 145 ? 2.705 12.506 3.012 1.00 76.38 145 ARG A C 1
ATOM 1136 O O . ARG A 1 145 ? 3.680 12.573 2.268 1.00 76.38 145 ARG A O 1
ATOM 1143 N N . ASP A 1 146 ? 2.801 12.583 4.336 1.00 77.06 146 ASP A N 1
ATOM 1144 C CA . ASP A 1 146 ? 4.037 12.843 5.069 1.00 77.06 146 ASP A CA 1
ATOM 1145 C C . ASP A 1 146 ? 4.738 11.540 5.488 1.00 77.06 146 ASP A C 1
ATOM 1147 O O . ASP A 1 146 ? 5.907 11.571 5.883 1.00 77.06 146 ASP A O 1
ATOM 1151 N N . TRP A 1 147 ? 4.087 10.382 5.311 1.00 75.94 147 TRP A N 1
ATOM 1152 C CA . TRP A 1 147 ? 4.661 9.071 5.619 1.00 75.94 147 TRP A CA 1
ATOM 1153 C C . TRP A 1 147 ? 5.969 8.839 4.859 1.00 75.94 147 TRP A C 1
ATOM 1155 O O . TRP A 1 147 ? 6.125 9.211 3.691 1.00 75.94 147 TRP A O 1
ATOM 1165 N N . ASP A 1 148 ? 6.953 8.258 5.542 1.00 69.69 148 ASP A N 1
ATOM 1166 C CA . ASP A 1 148 ? 8.222 7.881 4.931 1.00 69.69 148 ASP A CA 1
ATOM 1167 C C . ASP A 1 148 ? 8.151 6.446 4.401 1.00 69.69 148 ASP A C 1
ATOM 1169 O O . ASP A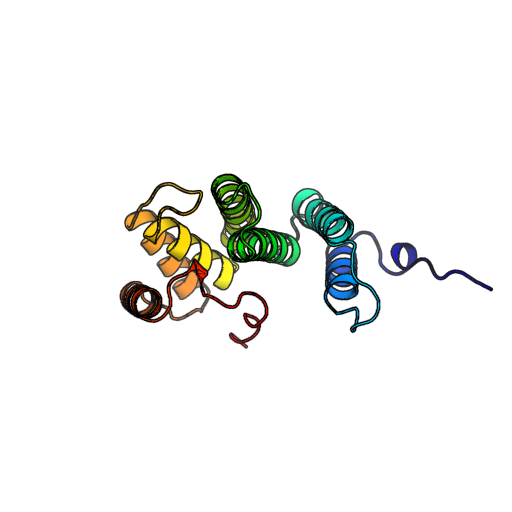 1 148 ? 8.384 5.476 5.122 1.00 69.69 148 ASP A O 1
ATOM 1173 N N . PHE A 1 149 ? 7.817 6.328 3.116 1.00 66.12 149 PHE A N 1
ATOM 1174 C CA . PHE A 1 149 ? 7.755 5.046 2.418 1.00 66.12 149 PHE A CA 1
ATOM 1175 C C . PHE A 1 149 ? 9.143 4.433 2.156 1.00 66.12 149 PHE A C 1
ATOM 1177 O O . PHE A 1 149 ? 9.223 3.242 1.876 1.00 66.12 149 PHE A O 1
ATOM 1184 N N . ALA A 1 150 ? 10.233 5.206 2.275 1.00 51.25 150 ALA A N 1
ATOM 1185 C CA . ALA A 1 150 ? 11.601 4.698 2.127 1.00 51.25 150 ALA A CA 1
ATOM 1186 C C . ALA A 1 150 ? 12.097 3.992 3.401 1.00 51.25 150 ALA A C 1
ATOM 1188 O O . ALA A 1 150 ? 12.911 3.076 3.332 1.00 51.25 150 ALA A O 1
ATOM 1189 N N . GLN A 1 151 ? 11.571 4.386 4.564 1.00 44.38 151 GLN A N 1
ATOM 1190 C CA . GLN A 1 151 ? 11.857 3.771 5.865 1.00 44.38 151 GLN A CA 1
ATOM 1191 C C . GLN A 1 151 ? 10.817 2.718 6.268 1.00 44.38 151 GLN A C 1
ATOM 1193 O O . GLN A 1 151 ? 10.852 2.190 7.375 1.00 44.38 151 GLN A O 1
ATOM 1198 N N . TRP A 1 152 ? 9.895 2.352 5.378 1.00 50.34 152 TRP A N 1
ATOM 1199 C CA . TRP A 1 152 ? 8.803 1.423 5.681 1.00 50.34 152 TRP A CA 1
ATOM 1200 C C . TRP A 1 152 ? 9.237 -0.058 5.739 1.00 50.34 152 TRP A C 1
ATOM 1202 O O . TRP A 1 152 ? 8.406 -0.950 5.672 1.00 50.34 152 TRP A O 1
ATOM 1212 N N . ARG A 1 153 ? 10.542 -0.331 5.921 1.00 41.12 153 ARG A N 1
ATOM 1213 C CA . ARG A 1 153 ? 11.100 -1.657 6.263 1.00 41.12 153 ARG A CA 1
ATOM 1214 C C . ARG A 1 153 ? 10.974 -1.999 7.764 1.00 41.12 153 ARG A C 1
ATOM 1216 O O . ARG A 1 153 ? 11.563 -2.978 8.212 1.00 41.12 153 ARG A O 1
ATOM 1223 N N . VAL A 1 154 ? 10.268 -1.180 8.552 1.00 30.14 154 VAL A N 1
ATOM 1224 C CA . VAL A 1 154 ? 10.290 -1.198 10.035 1.00 30.14 154 VAL A CA 1
ATOM 1225 C C . VAL A 1 154 ? 9.133 -2.001 10.666 1.00 30.14 154 VAL A C 1
ATOM 1227 O O . VAL A 1 154 ? 8.933 -1.952 11.872 1.00 30.14 154 VAL A O 1
ATOM 1230 N N . TRP A 1 155 ? 8.409 -2.820 9.899 1.00 34.22 155 TRP A N 1
ATOM 1231 C CA . TRP A 1 155 ? 7.532 -3.868 10.458 1.00 34.22 155 TRP A CA 1
ATOM 1232 C C . TRP A 1 155 ? 8.200 -5.258 10.443 1.00 34.22 155 TRP A C 1
ATOM 1234 O O . TRP A 1 155 ? 7.546 -6.264 10.180 1.00 34.22 155 TRP A O 1
ATOM 1244 N N . ARG A 1 156 ? 9.513 -5.317 10.716 1.00 32.66 156 ARG A N 1
ATOM 1245 C CA . ARG A 1 156 ? 10.237 -6.562 11.025 1.00 32.66 156 ARG A CA 1
ATOM 1246 C C . ARG A 1 156 ? 10.531 -6.645 12.518 1.00 32.66 156 ARG A C 1
ATOM 1248 O O . ARG A 1 156 ? 10.953 -5.610 13.077 1.00 32.66 156 ARG A O 1
#